Protein AF-A0A923XSW5-F1 (afdb_monomer)

Nearest PDB structures (foldseek):
  6h9b-assembly1_E  TM=3.513E-01  e=2.213E+00  Rattus norvegicus
  4eb6-assembly1_E  TM=3.491E-01  e=2.899E+00  Rattus norvegicus
  3ryc-assembly1_E  TM=3.519E-01  e=3.549E+00  Rattus norvegicus

Structure (mmCIF, N/CA/C/O backbone):
data_AF-A0A923XSW5-F1
#
_entry.id   AF-A0A923XSW5-F1
#
loop_
_atom_site.group_PDB
_atom_site.id
_atom_site.type_symbol
_atom_site.label_atom_id
_atom_site.label_alt_id
_atom_site.label_comp_id
_atom_site.label_asym_id
_atom_site.label_entity_id
_atom_site.label_seq_id
_atom_site.pdbx_PDB_ins_code
_atom_site.Cartn_x
_atom_site.Cartn_y
_atom_site.Cartn_z
_atom_site.occupancy
_atom_site.B_iso_or_equiv
_atom_site.auth_seq_id
_atom_site.auth_comp_id
_atom_site.auth_asym_id
_atom_site.auth_atom_id
_atom_site.pdbx_PDB_model_num
ATOM 1 N N . GLY A 1 1 ? -4.886 12.838 3.107 1.00 75.44 1 GLY A N 1
ATOM 2 C CA . GLY A 1 1 ? -6.024 12.151 2.466 1.00 75.44 1 GLY A CA 1
ATOM 3 C C . GLY A 1 1 ? -5.961 12.357 0.966 1.00 75.44 1 GLY A C 1
ATOM 4 O O . GLY A 1 1 ? -5.257 13.261 0.530 1.00 75.44 1 GLY A O 1
ATOM 5 N N . CYS A 1 2 ? -6.661 11.535 0.191 1.00 89.88 2 CYS A N 1
ATOM 6 C CA . CYS A 1 2 ? -6.804 11.670 -1.262 1.00 89.88 2 CYS A CA 1
ATOM 7 C C . CYS A 1 2 ? -8.270 11.439 -1.652 1.00 89.88 2 CYS A C 1
ATOM 9 O O . CYS A 1 2 ? -8.988 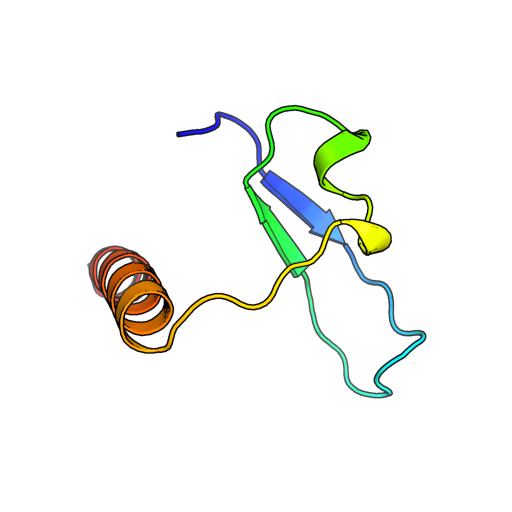10.729 -0.952 1.00 89.88 2 CYS A O 1
ATOM 11 N N . ASN A 1 3 ? -8.698 12.000 -2.783 1.00 93.62 3 ASN A N 1
ATOM 12 C CA . ASN A 1 3 ? -10.084 11.876 -3.261 1.00 93.62 3 ASN A CA 1
ATOM 13 C C . ASN A 1 3 ? -10.270 10.748 -4.287 1.00 93.62 3 ASN A C 1
ATOM 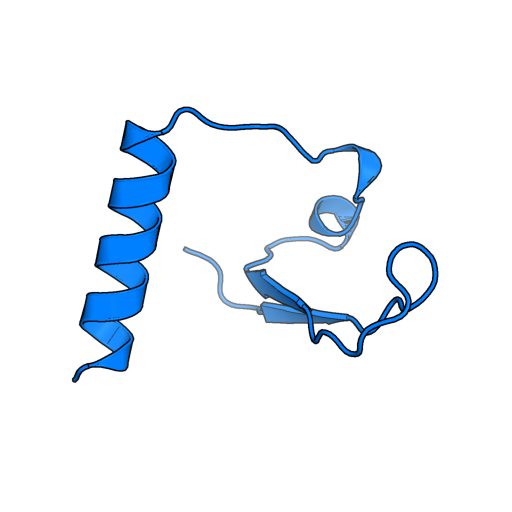15 O O . ASN A 1 3 ? -11.366 10.565 -4.809 1.00 93.62 3 ASN A O 1
ATOM 19 N N . ARG A 1 4 ? -9.189 10.049 -4.652 1.00 95.56 4 ARG A N 1
ATOM 20 C CA . ARG A 1 4 ? -9.181 9.028 -5.703 1.00 95.56 4 ARG A CA 1
ATOM 21 C C . ARG A 1 4 ? -8.465 7.774 -5.225 1.00 95.56 4 ARG A C 1
ATOM 23 O O . ARG A 1 4 ? -7.510 7.847 -4.453 1.00 95.56 4 ARG A O 1
ATOM 30 N N . VAL A 1 5 ? -8.926 6.642 -5.740 1.00 96.38 5 VAL A N 1
ATOM 31 C CA . VAL A 1 5 ? -8.313 5.327 -5.563 1.00 96.38 5 VAL A CA 1
ATOM 32 C C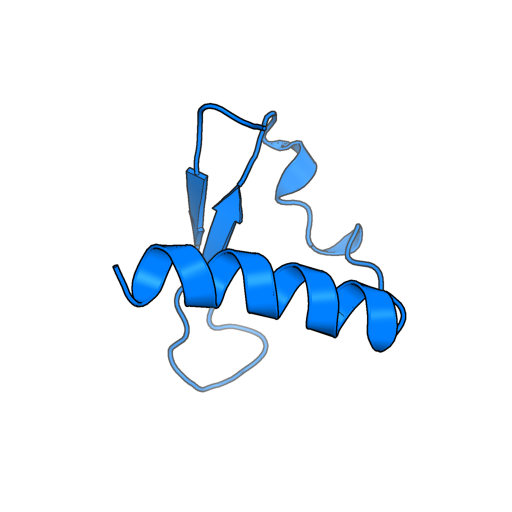 . VAL A 1 5 ? -8.094 4.742 -6.954 1.00 96.38 5 VAL A C 1
ATOM 34 O O . VAL A 1 5 ? -9.020 4.710 -7.764 1.00 96.38 5 VAL A O 1
ATOM 37 N N . SER A 1 6 ? -6.865 4.326 -7.242 1.00 95.62 6 SER A N 1
ATOM 38 C CA . SER A 1 6 ? -6.527 3.567 -8.445 1.00 95.62 6 SER A CA 1
ATOM 39 C C . SER A 1 6 ? -6.670 2.075 -8.182 1.00 95.62 6 SER A C 1
ATOM 41 O O . SER A 1 6 ? -6.486 1.615 -7.052 1.00 95.62 6 SER A O 1
ATOM 43 N N . THR A 1 7 ? -6.967 1.324 -9.239 1.00 96.12 7 THR A N 1
ATOM 44 C CA . THR A 1 7 ? -7.132 -0.126 -9.186 1.00 96.12 7 THR A CA 1
ATOM 45 C C . THR A 1 7 ? -6.264 -0.783 -10.254 1.00 96.12 7 THR A C 1
ATOM 47 O O . THR A 1 7 ? -6.220 -0.301 -11.387 1.00 96.12 7 THR A O 1
ATOM 50 N N . VAL A 1 8 ? -5.514 -1.830 -9.893 1.00 94.75 8 VAL A N 1
ATOM 51 C CA . VAL A 1 8 ? -4.549 -2.482 -10.799 1.00 94.75 8 VAL A CA 1
ATOM 52 C C . VAL A 1 8 ? -4.580 -4.000 -10.619 1.00 94.75 8 VAL A C 1
ATOM 54 O O . VAL A 1 8 ? -4.556 -4.508 -9.499 1.00 94.75 8 VAL A O 1
ATOM 57 N N . ILE A 1 9 ? -4.578 -4.727 -11.737 1.00 94.31 9 ILE A N 1
ATOM 58 C CA . ILE A 1 9 ? -4.342 -6.174 -11.805 1.00 94.31 9 ILE A CA 1
ATOM 59 C C . ILE A 1 9 ? -3.091 -6.357 -12.671 1.00 94.31 9 ILE A C 1
ATOM 61 O O . ILE A 1 9 ? -3.150 -6.145 -13.879 1.00 94.31 9 ILE A O 1
ATOM 65 N N . ALA A 1 10 ? -1.948 -6.670 -12.051 1.00 90.94 10 ALA A N 1
ATOM 66 C CA . ALA A 1 10 ? -0.661 -6.777 -12.747 1.00 90.94 10 ALA A CA 1
ATOM 67 C C . ALA A 1 10 ? -0.372 -8.218 -13.203 1.00 90.94 10 ALA A C 1
ATOM 69 O O . ALA A 1 10 ? -0.236 -8.464 -14.394 1.00 90.94 10 ALA A O 1
ATOM 70 N N . GLY A 1 11 ? -0.306 -9.171 -12.264 1.00 89.88 11 GLY A N 1
ATOM 71 C CA . GLY A 1 11 ? -0.209 -10.612 -12.553 1.00 89.88 11 GLY A CA 1
ATOM 72 C C . GLY A 1 11 ? 1.137 -11.125 -13.088 1.00 89.88 11 GLY A C 1
ATOM 73 O O . GLY A 1 11 ? 1.241 -12.313 -13.371 1.00 89.88 11 GLY A O 1
ATOM 74 N N . TRP A 1 12 ? 2.157 -10.270 -13.216 1.00 89.06 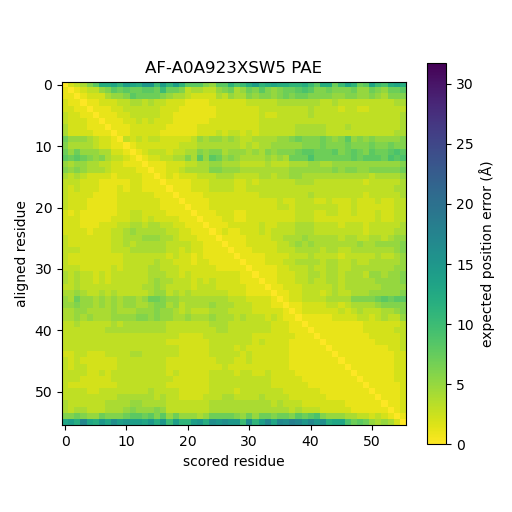12 TRP A N 1
ATOM 75 C CA . TRP A 1 12 ? 3.464 -10.648 -13.775 1.00 89.06 12 TRP A CA 1
ATOM 76 C C . TRP A 1 12 ? 4.439 -11.226 -12.740 1.00 89.06 12 TRP A C 1
ATOM 78 O O . TRP A 1 12 ? 5.113 -12.209 -13.033 1.00 89.06 12 TRP A O 1
ATOM 88 N N . ASP A 1 13 ? 4.510 -10.649 -11.537 1.00 89.31 13 ASP A N 1
ATOM 89 C CA . ASP A 1 13 ? 5.550 -11.003 -10.553 1.00 89.31 13 ASP A CA 1
ATOM 90 C C . ASP A 1 13 ? 5.159 -12.170 -9.636 1.00 89.31 13 ASP A C 1
ATOM 92 O O . ASP A 1 13 ? 6.007 -12.941 -9.190 1.00 89.31 13 ASP A O 1
ATOM 96 N N . VAL A 1 14 ? 3.864 -12.299 -9.334 1.00 92.81 14 VAL A N 1
ATOM 97 C CA . VAL A 1 14 ? 3.333 -13.301 -8.402 1.00 92.81 14 VAL A CA 1
ATOM 98 C C . VAL A 1 14 ? 2.179 -14.038 -9.081 1.00 92.81 14 VAL A C 1
ATOM 100 O O . VAL A 1 14 ? 1.163 -13.401 -9.376 1.00 92.81 14 VAL A O 1
ATOM 103 N N . PRO A 1 15 ? 2.277 -15.367 -9.301 1.00 92.56 15 PRO A N 1
ATOM 104 C CA . PRO A 1 15 ? 1.264 -16.159 -10.002 1.00 92.56 15 PRO A CA 1
ATOM 105 C C . PRO A 1 15 ? 0.075 -16.511 -9.088 1.00 92.56 15 PRO A C 1
ATOM 107 O O . PRO A 1 15 ? -0.368 -17.655 -9.012 1.00 92.56 15 PRO A O 1
ATOM 110 N N . HIS A 1 16 ? -0.437 -15.518 -8.366 1.00 95.75 16 HIS A N 1
ATOM 111 C CA . HIS A 1 16 ? -1.641 -15.596 -7.549 1.00 95.75 16 HIS A CA 1
ATOM 112 C C . HIS A 1 16 ? -2.457 -14.333 -7.796 1.00 95.75 16 HIS A C 1
ATOM 114 O O . HIS A 1 16 ? -1.906 -13.230 -7.779 1.00 95.75 16 HIS A O 1
ATOM 120 N N . PHE A 1 17 ? -3.761 -14.484 -8.037 1.00 96.12 17 PHE A N 1
ATOM 121 C CA . PHE A 1 17 ? -4.632 -13.335 -8.239 1.00 96.12 17 PHE A CA 1
ATOM 122 C C . PHE A 1 17 ? -4.584 -12.422 -7.016 1.00 96.12 17 PHE A C 1
ATOM 124 O O . PHE A 1 17 ? -4.835 -12.838 -5.888 1.00 96.12 17 PHE A O 1
ATOM 131 N N . HIS A 1 18 ? -4.279 -11.158 -7.262 1.00 96.44 18 HIS A N 1
ATOM 132 C CA . HIS A 1 18 ? -4.340 -10.116 -6.260 1.00 96.44 18 HIS A CA 1
ATOM 133 C C . HIS A 1 18 ? -4.783 -8.822 -6.937 1.00 96.44 18 HIS A C 1
ATOM 135 O O . HIS A 1 18 ? -4.419 -8.535 -8.080 1.00 96.44 18 HIS A O 1
ATOM 141 N N . TYR A 1 19 ? -5.605 -8.061 -6.223 1.00 95.69 19 TYR A N 1
ATOM 142 C CA . TYR A 1 19 ? -6.212 -6.834 -6.710 1.00 95.69 19 TYR A CA 1
ATOM 143 C C . TYR A 1 19 ? -5.674 -5.657 -5.906 1.00 95.69 19 TYR A C 1
ATOM 145 O O . TYR A 1 19 ? -5.899 -5.568 -4.699 1.00 95.69 19 TYR A O 1
ATOM 153 N N . HIS A 1 20 ? -4.928 -4.773 -6.565 1.00 94.94 20 HIS A N 1
ATOM 154 C CA . HIS A 1 20 ? -4.331 -3.615 -5.909 1.00 94.94 20 HIS A CA 1
ATOM 155 C C . HIS A 1 20 ? -5.356 -2.487 -5.794 1.00 94.94 20 HIS A C 1
ATOM 157 O O . HIS A 1 20 ? -5.926 -2.076 -6.805 1.00 94.94 20 HIS A O 1
ATOM 163 N N . LEU A 1 21 ? -5.532 -1.951 -4.584 1.00 95.56 21 LEU A N 1
ATOM 164 C CA . LEU A 1 21 ? -6.274 -0.720 -4.301 1.00 95.56 21 LEU A CA 1
ATOM 165 C C . LEU A 1 21 ? -5.292 0.326 -3.769 1.00 95.56 21 L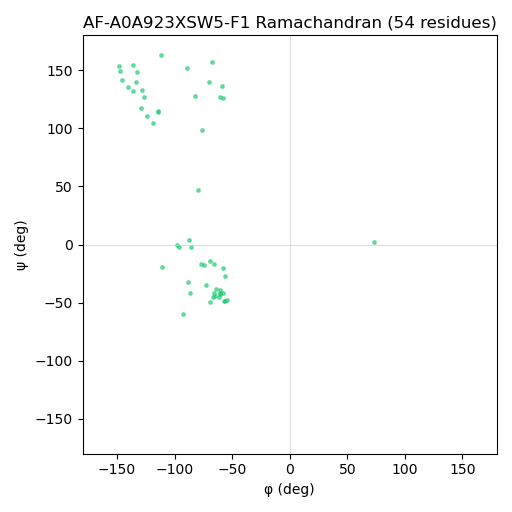EU A C 1
ATOM 167 O O . LEU A 1 21 ? -4.708 0.135 -2.704 1.00 95.56 21 LEU A O 1
ATOM 171 N N . ILE A 1 22 ? -5.089 1.416 -4.510 1.00 94.75 22 ILE A N 1
ATOM 172 C CA . ILE A 1 22 ? -4.033 2.394 -4.212 1.00 94.75 22 ILE A CA 1
ATOM 173 C C . ILE A 1 22 ? -4.644 3.796 -4.058 1.00 94.75 22 ILE A C 1
ATOM 175 O O . ILE A 1 22 ? -5.078 4.379 -5.056 1.00 94.75 22 ILE A O 1
ATOM 179 N N . PRO A 1 23 ? -4.673 4.370 -2.840 1.00 95.00 23 PRO A N 1
ATOM 180 C CA . PRO A 1 23 ? -5.005 5.779 -2.631 1.00 95.00 23 PRO A CA 1
ATOM 181 C C . PRO A 1 23 ? -3.996 6.671 -3.373 1.00 95.00 23 PRO A C 1
ATOM 183 O O . PRO A 1 23 ? -2.790 6.501 -3.209 1.00 95.00 23 PRO A O 1
ATOM 186 N N . THR A 1 24 ? -4.457 7.606 -4.208 1.00 95.50 24 THR A N 1
ATOM 187 C CA . THR A 1 24 ? -3.562 8.365 -5.101 1.00 95.50 24 THR A CA 1
ATOM 188 C C . THR A 1 24 ? -4.038 9.794 -5.359 1.00 95.50 24 THR A C 1
ATOM 190 O O . THR A 1 24 ? -5.238 10.084 -5.383 1.00 95.50 24 THR A O 1
ATOM 193 N N . ASN A 1 25 ? -3.081 10.698 -5.579 1.00 95.25 25 ASN A N 1
ATOM 194 C CA . ASN A 1 25 ? -3.318 12.074 -6.012 1.00 95.25 25 ASN A CA 1
ATOM 195 C C . ASN A 1 25 ? -2.838 12.333 -7.450 1.00 95.25 25 ASN A C 1
ATOM 197 O O . ASN A 1 25 ? -3.286 13.300 -8.068 1.00 95.25 25 ASN A O 1
ATOM 201 N N . SER A 1 26 ? -1.952 11.491 -7.992 1.00 94.69 26 SER A N 1
ATOM 202 C CA . SER A 1 26 ? -1.420 11.619 -9.351 1.00 94.69 26 SER A CA 1
ATOM 203 C C . SER A 1 26 ? -1.096 10.261 -9.976 1.00 94.69 26 SER A C 1
ATOM 205 O O . SER A 1 26 ? -0.709 9.325 -9.284 1.00 94.69 26 SER A O 1
ATOM 207 N N . PHE A 1 27 ? -1.122 10.165 -11.310 1.00 91.69 27 PHE A N 1
ATOM 208 C CA . PHE A 1 27 ? -0.672 8.952 -12.012 1.00 91.69 27 PHE A CA 1
ATOM 209 C C . PHE A 1 27 ? 0.764 8.540 -11.664 1.00 91.69 27 PHE A C 1
ATOM 211 O O . PHE A 1 27 ? 1.098 7.361 -11.723 1.00 91.69 27 PHE A O 1
ATOM 218 N N . SER A 1 28 ? 1.612 9.494 -11.269 1.00 94.81 28 SER A N 1
ATOM 219 C CA . SER A 1 28 ? 3.000 9.212 -10.905 1.00 94.81 28 SER A CA 1
ATOM 220 C C . SER A 1 28 ? 3.141 8.417 -9.599 1.00 94.81 28 SER A C 1
ATOM 222 O O . SER A 1 28 ? 4.224 7.886 -9.345 1.00 94.81 28 SER A O 1
ATOM 224 N N . ASP A 1 29 ? 2.077 8.318 -8.794 1.00 92.69 29 ASP A N 1
ATOM 225 C CA . ASP A 1 29 ? 2.042 7.515 -7.564 1.00 92.69 29 ASP A CA 1
ATOM 226 C C . ASP A 1 29 ? 1.952 6.008 -7.870 1.00 92.69 29 ASP A C 1
ATOM 228 O O . ASP A 1 29 ? 2.251 5.189 -7.009 1.00 92.69 29 ASP A O 1
ATOM 232 N N . LEU A 1 30 ? 1.564 5.635 -9.099 1.00 93.19 30 LEU A N 1
ATOM 233 C CA . LEU A 1 30 ? 1.425 4.241 -9.545 1.00 93.19 30 LEU A CA 1
ATOM 234 C C . LEU A 1 30 ? 2.730 3.645 -10.092 1.00 93.19 30 LEU A C 1
ATOM 236 O O . LEU A 1 30 ? 2.745 2.520 -10.588 1.00 93.19 30 LEU A O 1
ATOM 240 N N . ASP A 1 31 ? 3.830 4.395 -10.033 1.00 93.88 31 ASP A N 1
ATOM 241 C CA . ASP A 1 31 ? 5.147 3.892 -10.408 1.00 93.88 31 ASP A CA 1
ATOM 242 C C . ASP A 1 31 ? 5.706 2.993 -9.296 1.00 93.88 31 ASP A C 1
ATOM 244 O O . ASP A 1 31 ? 6.283 3.470 -8.315 1.00 93.88 31 ASP A O 1
ATOM 248 N N . PHE A 1 32 ? 5.561 1.676 -9.467 1.00 89.88 32 PHE A N 1
ATOM 249 C CA . PHE A 1 32 ? 6.026 0.664 -8.511 1.00 89.88 32 PHE A CA 1
ATOM 250 C C . PHE A 1 32 ? 7.532 0.736 -8.217 1.00 89.88 32 PHE A C 1
ATOM 252 O O . PHE A 1 32 ? 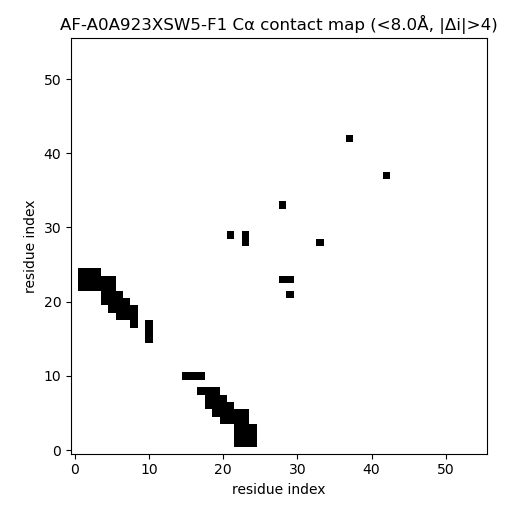7.961 0.290 -7.154 1.00 89.88 32 PHE A O 1
ATOM 259 N N . LYS A 1 33 ? 8.344 1.364 -9.082 1.00 92.25 33 LYS A N 1
ATOM 260 C CA . LYS A 1 33 ? 9.775 1.592 -8.801 1.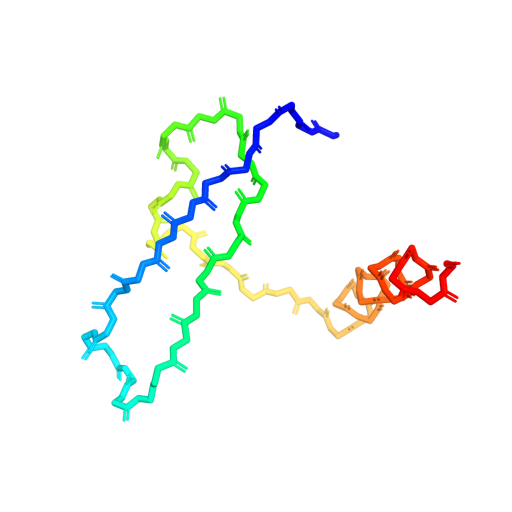00 92.25 33 LYS A CA 1
ATOM 261 C C . LYS A 1 33 ? 10.001 2.548 -7.627 1.00 92.25 33 LYS A C 1
ATOM 263 O O . LYS A 1 33 ? 11.100 2.589 -7.081 1.00 92.25 33 LYS A O 1
ATOM 268 N N . LYS A 1 34 ? 8.980 3.318 -7.233 1.00 93.00 34 LYS A N 1
ATOM 269 C CA . LYS A 1 34 ? 9.012 4.220 -6.073 1.00 93.00 34 LYS A CA 1
ATOM 270 C C . LYS A 1 34 ? 8.648 3.530 -4.757 1.00 93.00 34 LYS A C 1
ATOM 272 O O . LYS A 1 34 ? 8.674 4.202 -3.725 1.00 93.00 34 LYS A O 1
ATOM 277 N N . ALA A 1 35 ? 8.299 2.240 -4.774 1.00 91.38 35 ALA A N 1
ATOM 278 C CA . ALA A 1 35 ? 7.954 1.494 -3.569 1.00 91.38 35 ALA A CA 1
ATOM 279 C C . ALA A 1 35 ? 9.116 1.502 -2.562 1.00 91.38 35 ALA A C 1
ATOM 281 O O . ALA A 1 35 ? 10.280 1.321 -2.922 1.00 91.38 35 ALA A O 1
ATOM 282 N N . LYS A 1 36 ? 8.791 1.723 -1.285 1.00 92.94 36 LYS A N 1
ATOM 283 C CA . LYS A 1 36 ? 9.753 1.754 -0.179 1.00 92.94 36 LYS A CA 1
ATOM 284 C C . LYS A 1 36 ? 9.227 0.928 0.980 1.00 92.94 36 LYS A C 1
ATOM 286 O O . LYS A 1 36 ? 8.045 1.006 1.307 1.00 92.94 36 LYS A O 1
ATOM 291 N N . SER A 1 37 ? 10.120 0.183 1.617 1.00 94.44 37 SER A N 1
ATOM 292 C CA . SER A 1 37 ? 9.818 -0.477 2.882 1.00 94.44 37 SER A CA 1
ATOM 293 C C . SER A 1 37 ? 9.683 0.563 3.990 1.00 94.44 37 SER A C 1
ATOM 295 O O . SER A 1 37 ? 10.474 1.504 4.064 1.00 94.44 37 SER A O 1
ATOM 297 N N . ILE A 1 38 ? 8.704 0.358 4.862 1.00 95.81 38 ILE A N 1
ATOM 298 C CA . ILE A 1 38 ? 8.505 1.132 6.088 1.00 95.81 38 ILE A CA 1
ATOM 299 C C . ILE A 1 38 ? 8.781 0.252 7.310 1.00 95.81 38 ILE A C 1
ATOM 301 O O . ILE A 1 38 ? 8.843 -0.977 7.202 1.00 95.81 38 ILE A O 1
ATOM 305 N N . GLY A 1 39 ? 8.980 0.879 8.469 1.00 98.19 39 GLY A N 1
ATOM 306 C CA . GLY A 1 39 ? 9.205 0.165 9.725 1.00 98.19 39 GLY A CA 1
ATOM 307 C C . GLY A 1 39 ? 7.962 -0.597 10.192 1.00 98.19 39 GLY A C 1
ATOM 308 O O . GLY A 1 39 ? 6.835 -0.248 9.843 1.00 98.19 39 GLY A O 1
ATOM 309 N N . ARG A 1 40 ? 8.166 -1.624 11.025 1.00 97.94 40 ARG A N 1
ATOM 310 C CA . ARG A 1 40 ? 7.080 -2.456 11.567 1.00 97.94 40 ARG A CA 1
ATOM 311 C C . ARG A 1 40 ? 6.016 -1.634 12.301 1.00 97.94 40 ARG A C 1
ATOM 313 O O . ARG A 1 40 ? 4.841 -1.796 12.015 1.00 97.94 40 ARG A O 1
ATOM 320 N N . GLU A 1 41 ? 6.436 -0.746 13.200 1.00 98.19 41 GLU A N 1
ATOM 321 C CA . GLU A 1 41 ? 5.526 0.084 14.003 1.00 98.19 41 GLU A CA 1
ATOM 322 C C . GLU A 1 41 ? 4.649 0.991 13.122 1.00 98.19 41 GLU A C 1
ATOM 324 O O . GLU A 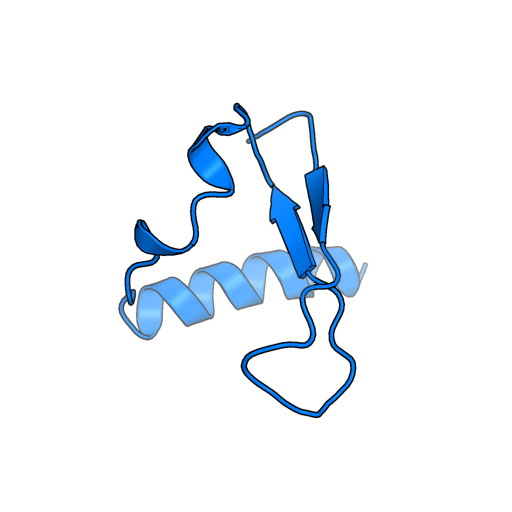1 41 ? 3.446 1.118 13.335 1.00 98.19 41 GLU A O 1
ATOM 329 N N . GLU A 1 42 ? 5.236 1.583 12.077 1.00 97.75 42 GLU A N 1
ATOM 330 C CA . GLU A 1 42 ? 4.496 2.401 11.113 1.00 97.75 42 GLU A CA 1
ATOM 331 C C . GLU A 1 42 ? 3.488 1.556 10.322 1.00 97.75 42 GLU A C 1
ATOM 333 O O . GLU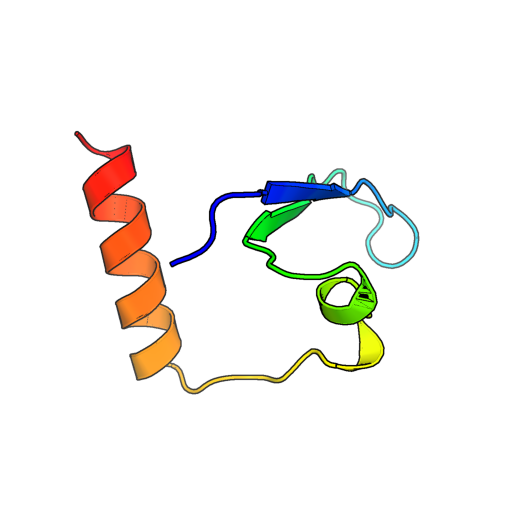 A 1 42 ? 2.344 1.971 10.125 1.00 97.75 42 GLU A O 1
ATOM 338 N N . MET A 1 43 ? 3.888 0.349 9.915 1.00 97.44 43 MET A N 1
ATOM 339 C CA . MET A 1 43 ? 3.023 -0.585 9.197 1.00 97.44 43 MET A CA 1
ATOM 340 C C . MET A 1 43 ? 1.840 -1.061 10.054 1.00 97.44 43 MET A C 1
ATOM 342 O O . MET A 1 43 ? 0.710 -1.061 9.566 1.00 97.44 43 MET A O 1
ATOM 346 N N . GLU A 1 44 ? 2.074 -1.404 11.325 1.00 98.19 44 GLU A N 1
ATOM 347 C CA . GLU A 1 44 ? 1.031 -1.790 12.291 1.00 98.19 44 GLU A CA 1
ATOM 348 C C . GLU A 1 44 ? 0.037 -0.641 12.510 1.00 98.19 44 GLU A C 1
ATOM 350 O O . GLU A 1 44 ? -1.172 -0.829 12.391 1.00 98.19 44 GLU A O 1
ATOM 355 N N . LYS A 1 45 ? 0.530 0.592 12.679 1.00 98.25 45 LYS A N 1
ATOM 356 C CA . LYS A 1 45 ? -0.337 1.770 12.818 1.00 98.25 45 LYS A CA 1
ATOM 357 C C . LYS A 1 45 ? -1.229 2.001 11.592 1.00 98.25 45 LYS A C 1
ATOM 359 O O . LYS A 1 45 ? -2.379 2.420 11.732 1.00 98.25 45 LYS A O 1
ATOM 364 N N . ILE A 1 46 ? -0.715 1.786 10.380 1.00 96.75 46 ILE A N 1
ATOM 365 C CA . ILE A 1 46 ? -1.516 1.899 9.149 1.00 96.75 46 ILE A CA 1
ATOM 366 C C . ILE A 1 46 ? -2.583 0.799 9.108 1.00 96.75 46 ILE A C 1
ATOM 368 O O . ILE A 1 46 ? -3.743 1.097 8.817 1.00 96.75 46 ILE A O 1
ATOM 372 N N . GLN A 1 47 ? -2.205 -0.439 9.431 1.00 97.56 47 GLN A N 1
ATOM 373 C CA . GLN A 1 47 ? -3.120 -1.577 9.502 1.00 97.56 47 GLN A CA 1
ATOM 374 C C . GLN A 1 47 ? -4.271 -1.315 10.482 1.00 97.56 47 GLN A C 1
ATOM 376 O O . GLN A 1 47 ? -5.427 -1.486 10.095 1.00 97.56 47 GLN A O 1
ATOM 381 N N . ASP A 1 48 ? -3.980 -0.843 11.695 1.00 98.12 48 ASP A N 1
ATOM 382 C CA . ASP A 1 48 ? -4.995 -0.569 12.721 1.00 98.12 48 ASP A CA 1
ATOM 383 C C . ASP A 1 48 ? -6.044 0.440 12.240 1.00 98.12 48 ASP A C 1
ATOM 385 O O . ASP A 1 48 ? -7.245 0.247 12.438 1.00 98.12 48 ASP A O 1
ATOM 389 N N . ASN A 1 49 ? -5.610 1.496 11.543 1.00 96.75 49 ASN A N 1
ATOM 390 C CA . ASN A 1 49 ? -6.524 2.493 10.982 1.00 96.75 49 ASN A CA 1
ATOM 391 C C . ASN A 1 49 ? -7.445 1.902 9.905 1.00 96.75 49 ASN A C 1
ATOM 393 O O . ASN A 1 49 ? -8.615 2.276 9.834 1.00 96.75 49 ASN A O 1
ATOM 397 N N . ILE A 1 50 ? -6.931 0.990 9.075 1.00 96.31 50 ILE A N 1
ATOM 398 C CA . ILE A 1 50 ? -7.723 0.310 8.042 1.00 96.31 50 ILE A CA 1
ATOM 399 C C . ILE A 1 50 ? -8.727 -0.647 8.696 1.00 96.31 50 ILE A C 1
ATOM 401 O O . ILE A 1 50 ? -9.914 -0.594 8.378 1.00 96.31 50 ILE A O 1
ATOM 405 N N . ILE A 1 51 ? -8.272 -1.490 9.630 1.00 97.94 51 ILE A N 1
ATOM 406 C CA . ILE A 1 51 ? -9.120 -2.476 10.319 1.00 97.94 51 ILE A CA 1
ATOM 407 C C . ILE A 1 51 ? -10.249 -1.788 11.076 1.00 97.94 51 ILE A C 1
ATOM 409 O O . ILE A 1 51 ? -11.385 -2.256 11.008 1.00 97.94 51 ILE A O 1
ATOM 413 N N . LYS A 1 52 ? -9.958 -0.675 11.758 1.00 97.81 52 LYS A N 1
ATOM 414 C CA . LYS A 1 52 ? -10.963 0.085 12.501 1.00 97.81 52 LYS A CA 1
ATOM 415 C C . LYS A 1 52 ? -12.148 0.474 11.616 1.00 97.81 52 LYS A C 1
ATOM 417 O O . LYS A 1 52 ? -13.277 0.240 12.010 1.00 97.81 52 LYS A O 1
ATOM 422 N N . ILE A 1 53 ? -11.883 1.005 10.422 1.00 96.06 53 ILE A N 1
ATOM 423 C CA . ILE A 1 53 ? -12.930 1.448 9.488 1.00 96.06 53 ILE A CA 1
ATOM 424 C C . ILE A 1 53 ? -13.653 0.256 8.843 1.00 96.06 53 ILE A C 1
ATOM 426 O O . ILE A 1 53 ? -14.842 0.340 8.576 1.00 96.06 53 ILE A O 1
ATOM 430 N N . LEU A 1 54 ? -12.954 -0.853 8.573 1.00 96.19 54 LEU A N 1
ATOM 431 C CA . LEU A 1 54 ? -13.563 -2.047 7.964 1.00 96.19 54 LEU A CA 1
ATOM 432 C C . LEU A 1 54 ? -14.389 -2.896 8.941 1.00 96.19 54 LEU A C 1
ATOM 434 O O . LEU A 1 54 ? -15.128 -3.771 8.495 1.00 96.19 54 LEU A O 1
ATOM 438 N N . SER A 1 55 ? -14.212 -2.694 10.248 1.00 94.31 55 SER A N 1
ATOM 439 C CA . SER A 1 55 ? -14.925 -3.430 11.301 1.00 94.31 55 SER A CA 1
ATOM 440 C C . SER A 1 55 ? -16.129 -2.661 11.860 1.00 94.31 55 SER A C 1
ATOM 442 O O . SER A 1 55 ? -16.792 -3.163 12.768 1.00 94.31 55 SER A O 1
ATOM 444 N N . GLU A 1 56 ? -16.375 -1.453 11.349 1.00 79.19 56 GLU A N 1
ATOM 445 C CA . GLU A 1 56 ? -17.593 -0.658 11.556 1.00 79.19 56 GLU A CA 1
ATOM 446 C C . GLU A 1 56 ? -18.670 -1.058 10.534 1.00 79.19 56 GLU A C 1
ATOM 448 O O . GLU A 1 56 ? -19.851 -1.144 10.944 1.00 79.19 56 GLU A O 1
#

Mean predicted aligned error: 3.24 Å

Secondary structure (DSSP, 8-state):
--SEEEEE---SSSSS---EEEEESSGGGG-GGG-----HHHHHHHHHHHHHHHT-

pLDDT: mean 94.19, std 4.09, range [75.44, 98.25]

Solvent-accessible surface area (backbone atoms only — not comparable to full-atom values): 3836 Å² total; per-residue (Å²): 140,63,97,41,70,47,77,50,76,78,69,79,92,47,99,58,96,61,79,48,78,41,80,36,91,51,81,78,72,72,45,71,90,70,68,74,91,75,56,68,70,61,51,50,56,53,49,53,59,52,50,57,65,75,74,107

Sequence (56 aa):
GCNRVSTVIAGWDVPHFHYHLIPTNSFSDLDFKKAKSIGREEMEKIQDNIIKILSE

Foldseek 3Di:
DAPDWDWDFDCDPDVDTDIDTHRDDDPVSPPCVPDDDDDPVVVVVVVVVVVVVVVD

Radius of gyration: 13.28 Å; Cα contacts (8 Å, |Δi|>4): 36; chains: 1; bounding box: 27×28×28 Å